Protein AF-A0A945J2V2-F1 (afdb_monomer_lite)

Radius of gyration: 11.67 Å; chains: 1; bounding box: 26×20×30 Å

Secondary structure (DSSP, 8-state):
-EEEEEEETTTEEEEEEEESS-SSS--EEEEE-TTS-EEEEEE-SS-SSS-SEEEE-

Sequence (57 aa):
PDQWQYFQGANIIAKVENDTNFDGKVDYWEYFDPSGKLQKKEVDRNFDGKPDMVQDQ

Foldseek 3Di:
DDKDFDADPDDATAKIFDDPPPPPATQKMWGADSVNHTQKIFGHPPPPNHGPDIDGD

pLDDT: mean 90.16, std 4.81, range [71.31, 95.88]

Structure (mmCIF, N/CA/C/O backbone):
data_AF-A0A945J2V2-F1
#
_entry.id   AF-A0A945J2V2-F1
#
loop_
_atom_site.group_PDB
_atom_site.id
_atom_site.type_symbol
_atom_site.label_atom_id
_atom_site.label_alt_id
_atom_site.label_comp_id
_atom_site.label_asym_id
_atom_site.label_entity_id
_atom_site.label_seq_id
_atom_site.pdbx_PDB_ins_code
_atom_site.Cartn_x
_atom_site.Cartn_y
_atom_site.Cartn_z
_atom_site.occupancy
_atom_site.B_iso_or_equiv
_atom_site.auth_seq_id
_atom_site.auth_comp_id
_atom_site.auth_asym_id
_atom_site.auth_atom_id
_atom_site.pdbx_PDB_model_num
ATOM 1 N N . PRO A 1 1 ? 4.468 9.859 -9.167 1.00 71.31 1 PRO A N 1
ATOM 2 C CA . PRO A 1 1 ? 3.867 8.548 -8.932 1.00 71.31 1 PRO A CA 1
ATOM 3 C C . PRO A 1 1 ? 2.389 8.829 -8.785 1.00 71.31 1 PRO A C 1
ATOM 5 O O . PRO A 1 1 ? 2.055 9.839 -8.155 1.00 71.31 1 PRO A O 1
ATOM 8 N N . ASP A 1 2 ? 1.547 8.022 -9.406 1.00 86.19 2 ASP A N 1
ATOM 9 C CA . ASP A 1 2 ? 0.111 8.171 -9.228 1.00 86.19 2 ASP A CA 1
ATOM 10 C C . ASP A 1 2 ? -0.302 7.324 -8.028 1.00 86.19 2 ASP A C 1
ATOM 12 O O . ASP A 1 2 ? 0.114 6.176 -7.886 1.00 86.19 2 ASP A O 1
ATOM 16 N N . GLN A 1 3 ? -1.051 7.922 -7.103 1.00 92.88 3 GLN A N 1
ATOM 17 C CA . GLN A 1 3 ? -1.486 7.257 -5.882 1.00 92.88 3 GLN A CA 1
ATOM 18 C C . GLN A 1 3 ? -2.992 7.403 -5.724 1.00 92.88 3 GLN A C 1
ATOM 20 O O . GLN A 1 3 ? -3.530 8.513 -5.738 1.00 92.88 3 GLN A O 1
ATOM 25 N N . TRP A 1 4 ? -3.656 6.278 -5.485 1.00 92.94 4 TRP A N 1
ATOM 26 C CA . TRP A 1 4 ? -5.075 6.221 -5.171 1.00 92.94 4 TRP A CA 1
ATOM 27 C C . TRP A 1 4 ? -5.268 5.709 -3.751 1.00 92.94 4 TRP A C 1
ATOM 29 O O . TRP A 1 4 ? -4.654 4.733 -3.321 1.00 92.94 4 TRP A O 1
ATO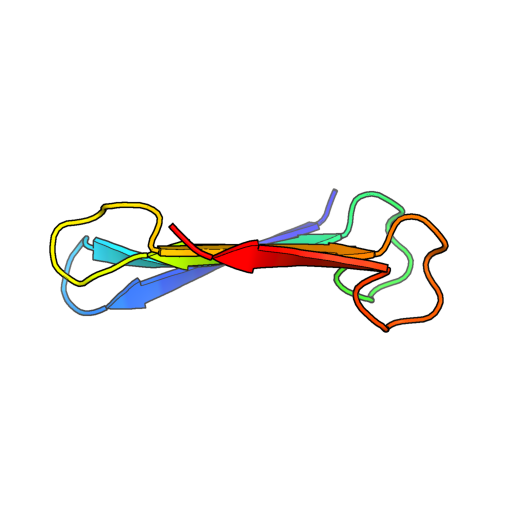M 39 N N . GLN A 1 5 ? -6.131 6.390 -3.002 1.00 93.75 5 GLN A N 1
ATOM 40 C CA . GLN A 1 5 ? -6.496 6.007 -1.645 1.00 93.75 5 GLN A CA 1
ATOM 41 C C . GLN A 1 5 ? -7.994 5.745 -1.584 1.00 93.75 5 GLN A C 1
ATOM 43 O O . GLN A 1 5 ? -8.810 6.585 -1.965 1.00 93.75 5 GLN A O 1
ATOM 48 N N . TYR A 1 6 ? -8.345 4.571 -1.080 1.00 92.56 6 TYR A N 1
ATOM 49 C CA . TYR A 1 6 ? -9.713 4.133 -0.882 1.00 92.56 6 TYR A CA 1
ATOM 50 C C . TYR A 1 6 ? -10.020 4.172 0.602 1.00 92.56 6 TYR A C 1
ATOM 52 O O . TYR A 1 6 ? -9.308 3.574 1.411 1.00 92.56 6 TYR A O 1
ATOM 60 N N . PHE A 1 7 ? -11.106 4.852 0.949 1.00 91.44 7 PHE A N 1
ATOM 61 C CA . PHE A 1 7 ? -11.546 5.007 2.325 1.00 91.44 7 PHE A CA 1
ATOM 62 C C . PHE A 1 7 ? -12.794 4.162 2.586 1.00 91.44 7 PHE A C 1
ATOM 64 O O . PHE A 1 7 ? -13.710 4.111 1.764 1.00 91.44 7 PHE A O 1
ATOM 71 N N . GLN A 1 8 ? -12.845 3.519 3.748 1.00 87.31 8 GLN A N 1
ATOM 72 C CA . GLN A 1 8 ? -14.045 2.920 4.310 1.00 87.31 8 GLN A CA 1
ATOM 73 C C . GLN A 1 8 ? -14.634 3.870 5.360 1.00 87.31 8 GLN A C 1
ATOM 75 O O . GLN A 1 8 ? -14.017 4.195 6.373 1.00 87.31 8 GLN A O 1
ATOM 80 N N . GLY A 1 9 ? -15.860 4.332 5.125 1.00 83.88 9 GLY A N 1
ATOM 81 C CA . GLY A 1 9 ? -16.513 5.294 6.010 1.00 83.88 9 GLY A CA 1
ATOM 82 C C . GLY A 1 9 ? -15.882 6.686 5.933 1.00 83.88 9 GLY A C 1
ATOM 83 O O . GLY A 1 9 ? -15.440 7.117 4.873 1.00 83.88 9 GLY A O 1
ATOM 84 N N . ALA A 1 10 ? -15.892 7.415 7.051 1.00 78.38 10 ALA A N 1
ATOM 85 C CA . ALA A 1 10 ? -15.563 8.838 7.040 1.00 78.38 10 ALA A CA 1
ATOM 86 C C . ALA A 1 10 ? -14.061 9.135 6.890 1.00 78.38 10 ALA A C 1
ATOM 88 O O . ALA A 1 10 ? -13.743 10.142 6.278 1.00 78.38 10 ALA A O 1
ATOM 89 N N . ASN A 1 11 ? -13.164 8.309 7.455 1.00 83.31 11 ASN A N 1
ATOM 90 C CA . ASN A 1 11 ? -11.716 8.593 7.515 1.00 83.31 11 ASN A CA 1
ATOM 91 C C . ASN A 1 11 ? -10.818 7.345 7.682 1.00 83.31 11 ASN A C 1
ATOM 93 O O . ASN A 1 11 ? -9.651 7.481 8.047 1.00 83.31 11 ASN A O 1
ATOM 97 N N . ILE A 1 12 ? -11.324 6.127 7.467 1.00 88.75 12 ILE A N 1
ATOM 98 C CA . ILE A 1 12 ? -10.491 4.919 7.581 1.00 88.75 12 ILE A CA 1
ATOM 99 C C . ILE A 1 12 ? -9.958 4.575 6.200 1.00 88.75 12 ILE A C 1
ATOM 101 O O . ILE A 1 12 ? -10.744 4.336 5.292 1.00 88.75 12 ILE A O 1
ATOM 105 N N . ILE A 1 13 ? -8.640 4.553 6.022 1.00 92.69 13 ILE A N 1
ATOM 106 C CA . ILE A 1 13 ? -8.036 4.035 4.792 1.00 92.69 13 ILE A CA 1
ATOM 107 C C . ILE A 1 13 ? -8.290 2.530 4.771 1.00 92.69 13 ILE A C 1
ATOM 109 O O . ILE A 1 13 ? -7.998 1.856 5.749 1.00 92.69 13 ILE A O 1
ATOM 113 N N . ALA A 1 14 ? -8.849 2.025 3.679 1.00 93.62 14 ALA A N 1
ATOM 114 C CA . ALA A 1 14 ? -9.092 0.604 3.455 1.00 93.62 14 ALA A CA 1
ATOM 115 C C . ALA A 1 14 ? -8.088 0.015 2.464 1.00 93.62 14 ALA A C 1
ATOM 117 O O . ALA A 1 14 ? -7.659 -1.128 2.614 1.00 93.62 14 ALA A O 1
ATOM 118 N N . LYS A 1 15 ? -7.702 0.799 1.452 1.00 94.69 15 LYS A N 1
ATOM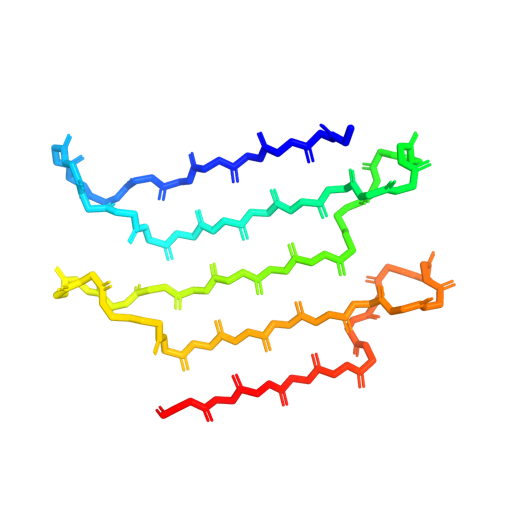 119 C CA . LYS A 1 15 ? -6.747 0.372 0.434 1.00 94.69 15 LYS A CA 1
ATOM 120 C C . LYS A 1 15 ? -5.949 1.552 -0.101 1.00 94.69 15 LYS A C 1
ATOM 122 O O . LYS A 1 15 ? -6.500 2.634 -0.290 1.00 94.69 15 LYS A O 1
ATOM 127 N N . VAL A 1 16 ? -4.674 1.331 -0.377 1.00 95.38 16 VAL A N 1
ATOM 128 C CA . VAL A 1 16 ? -3.810 2.270 -1.090 1.00 95.38 16 VAL A CA 1
ATOM 129 C C . VAL A 1 16 ? -3.227 1.562 -2.299 1.00 95.38 16 VAL A C 1
ATOM 131 O O . VAL A 1 16 ? -2.821 0.408 -2.205 1.00 95.38 16 VAL A O 1
ATOM 134 N N . GLU A 1 17 ? -3.197 2.264 -3.420 1.00 95.25 17 GLU A N 1
ATOM 135 C CA . GLU A 1 17 ? -2.603 1.826 -4.676 1.00 95.25 17 GLU A CA 1
ATOM 136 C C . GLU A 1 17 ? -1.588 2.873 -5.121 1.00 95.25 17 GLU A C 1
ATOM 138 O O . GLU A 1 17 ? -1.891 4.066 -5.074 1.00 95.25 17 GLU A O 1
ATOM 143 N N . ASN A 1 18 ? -0.393 2.449 -5.528 1.00 94.44 18 ASN A N 1
ATOM 144 C CA . ASN A 1 18 ? 0.600 3.335 -6.127 1.00 94.44 18 ASN A CA 1
ATOM 145 C C . ASN A 1 18 ? 1.090 2.771 -7.459 1.00 94.44 18 ASN A C 1
ATOM 147 O O . ASN A 1 18 ? 1.348 1.578 -7.584 1.00 94.44 18 ASN A O 1
ATOM 151 N N . ASP A 1 19 ? 1.237 3.670 -8.418 1.00 92.31 19 ASP A N 1
ATOM 152 C CA . ASP A 1 19 ? 1.979 3.499 -9.655 1.00 92.31 19 ASP A CA 1
ATOM 153 C C . ASP A 1 19 ? 3.255 4.353 -9.538 1.00 92.31 19 ASP A C 1
ATOM 155 O O . ASP A 1 19 ? 3.231 5.595 -9.555 1.00 92.31 19 ASP A O 1
ATOM 159 N N . THR A 1 20 ? 4.383 3.683 -9.321 1.00 87.81 20 THR A N 1
ATOM 160 C CA . THR A 1 20 ? 5.695 4.306 -9.140 1.00 87.81 20 THR A CA 1
ATOM 161 C C . THR A 1 20 ? 6.428 4.554 -10.452 1.00 87.81 20 THR A C 1
ATOM 163 O O . THR A 1 20 ? 7.278 5.452 -10.492 1.00 87.81 20 THR A O 1
ATOM 166 N N . ASN A 1 21 ? 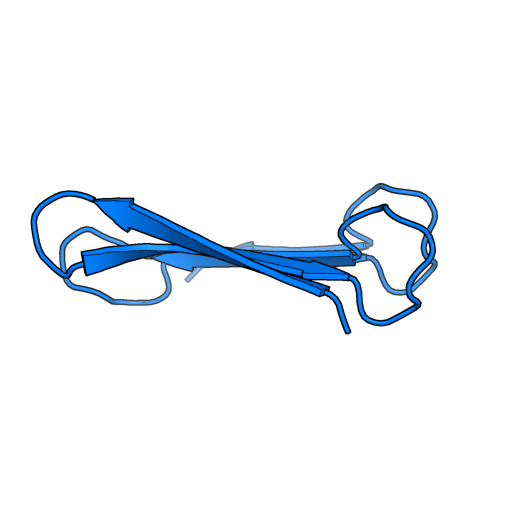6.097 3.817 -11.516 1.00 86.94 21 ASN A N 1
ATOM 167 C CA . ASN A 1 21 ? 6.753 3.916 -12.821 1.00 86.94 21 ASN A CA 1
ATOM 168 C C . ASN A 1 21 ? 5.972 4.774 -13.845 1.00 86.94 21 ASN A C 1
ATOM 170 O O . ASN A 1 21 ? 6.521 5.087 -14.904 1.00 86.94 21 ASN A O 1
ATOM 174 N N . PHE A 1 22 ? 4.767 5.228 -13.488 1.00 84.81 22 PHE A N 1
ATOM 175 C CA . PHE A 1 22 ? 3.842 6.032 -14.293 1.00 84.81 22 PHE A CA 1
ATOM 176 C C . PHE A 1 22 ? 3.402 5.361 -15.601 1.00 84.81 22 PHE A C 1
ATOM 178 O O . PHE A 1 22 ? 3.155 6.045 -16.602 1.00 84.81 22 PHE A O 1
ATOM 185 N N . ASP A 1 23 ? 3.337 4.032 -15.631 1.00 85.19 23 ASP A N 1
ATOM 186 C CA . ASP A 1 23 ? 2.874 3.289 -16.804 1.00 85.19 23 ASP A CA 1
ATOM 187 C C . ASP A 1 23 ? 1.338 3.141 -16.860 1.00 85.19 23 ASP A C 1
ATOM 189 O O . ASP A 1 23 ? 0.793 2.619 -17.841 1.00 85.19 23 ASP A O 1
ATOM 193 N N . GLY A 1 24 ? 0.636 3.654 -15.844 1.00 85.00 24 GLY A N 1
ATOM 194 C CA . GLY A 1 24 ? -0.811 3.575 -15.685 1.00 85.00 24 GLY A CA 1
ATOM 195 C C . GLY A 1 24 ? -1.284 2.272 -15.039 1.00 85.00 24 GLY A C 1
ATOM 196 O O . GLY A 1 24 ? -2.496 2.051 -14.942 1.00 85.00 24 GLY A O 1
ATOM 197 N N . LYS A 1 25 ? -0.367 1.399 -14.615 1.00 88.00 25 LYS A N 1
ATOM 198 C CA . LYS A 1 25 ? -0.638 0.195 -13.838 1.00 88.00 25 LYS A CA 1
ATOM 199 C C . LYS A 1 25 ? -0.085 0.377 -12.435 1.00 88.00 25 LYS A C 1
ATOM 201 O O . LYS A 1 25 ? 1.030 0.820 -12.209 1.00 88.00 25 LYS A O 1
ATOM 206 N N . VAL A 1 26 ? -0.897 -0.020 -11.470 1.00 90.50 26 VAL A N 1
ATOM 207 C CA . VAL A 1 26 ? -0.478 -0.048 -10.075 1.00 90.50 26 VAL A CA 1
ATOM 208 C C . VAL A 1 26 ? 0.597 -1.120 -9.918 1.00 90.50 26 VAL A C 1
ATOM 210 O O . VAL A 1 26 ? 0.437 -2.224 -10.435 1.00 90.50 26 VAL A O 1
ATOM 213 N N . ASP A 1 27 ? 1.662 -0.789 -9.198 1.00 93.31 27 ASP A N 1
ATOM 214 C CA . ASP A 1 27 ? 2.770 -1.689 -8.870 1.00 93.31 27 ASP A CA 1
ATOM 215 C C . ASP A 1 27 ? 2.880 -1.956 -7.358 1.00 93.31 27 ASP A C 1
ATOM 217 O O . ASP A 1 27 ? 3.681 -2.767 -6.891 1.00 93.31 27 ASP A O 1
ATOM 221 N N . TYR A 1 28 ? 2.034 -1.307 -6.560 1.00 94.19 28 TYR A N 1
ATOM 222 C CA . TYR A 1 28 ? 2.068 -1.408 -5.113 1.00 94.19 28 TYR A CA 1
ATOM 223 C C . TYR A 1 28 ? 0.673 -1.264 -4.508 1.00 94.19 28 TYR A C 1
ATOM 225 O O . TYR A 1 28 ? -0.018 -0.271 -4.740 1.00 94.19 28 TYR A O 1
ATOM 233 N N . TRP A 1 29 ? 0.293 -2.215 -3.654 1.00 95.19 29 TRP A N 1
ATOM 234 C CA . TRP A 1 29 ? -0.987 -2.231 -2.953 1.00 95.19 29 TRP A CA 1
ATOM 235 C C . TRP A 1 29 ? -0.799 -2.416 -1.449 1.00 95.19 29 TRP A C 1
ATOM 237 O O . TRP A 1 29 ? -0.045 -3.276 -0.997 1.00 95.19 29 TRP A O 1
ATOM 247 N N . GLU A 1 30 ? -1.555 -1.666 -0.657 1.00 95.69 30 GLU A N 1
ATOM 248 C CA . GLU A 1 30 ? -1.679 -1.856 0.790 1.00 95.69 30 GLU A CA 1
ATOM 249 C C . GLU A 1 30 ? -3.148 -1.972 1.163 1.00 95.69 30 GLU A C 1
ATOM 251 O O . GLU A 1 30 ? -3.969 -1.181 0.704 1.00 95.69 30 GLU A O 1
ATOM 256 N N . TYR A 1 31 ? -3.475 -2.929 2.022 1.00 94.62 31 TYR A N 1
ATOM 257 C CA . TYR A 1 31 ? -4.818 -3.156 2.538 1.00 94.62 31 TYR A CA 1
ATOM 258 C C . TYR A 1 31 ? -4.807 -2.995 4.045 1.00 94.62 31 TYR A C 1
ATOM 260 O O . TYR A 1 31 ? -3.937 -3.531 4.737 1.00 94.62 31 TYR A O 1
ATOM 268 N N . PHE A 1 32 ? -5.805 -2.288 4.548 1.00 94.06 32 P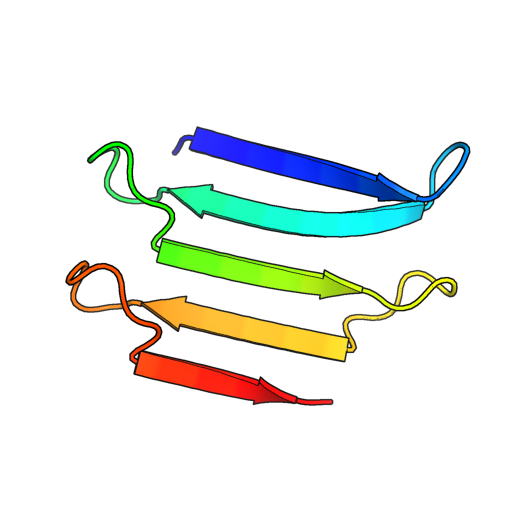HE A N 1
ATOM 269 C CA . PHE A 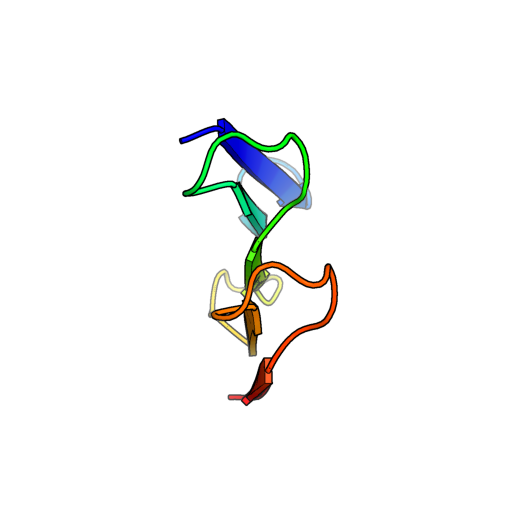1 32 ? -5.924 -1.940 5.950 1.00 94.06 32 PHE A CA 1
ATOM 270 C C . PHE A 1 32 ? -7.229 -2.500 6.518 1.00 94.06 32 PHE A C 1
ATOM 272 O O . PHE A 1 32 ? -8.260 -2.547 5.848 1.00 94.06 32 PHE A O 1
ATOM 279 N N . ASP A 1 33 ? -7.171 -2.930 7.771 1.00 91.31 33 ASP A N 1
ATOM 280 C CA . ASP A 1 33 ? -8.324 -3.335 8.570 1.00 91.31 33 ASP A CA 1
ATOM 281 C C . ASP A 1 33 ? -9.182 -2.111 8.973 1.00 91.31 33 ASP A C 1
ATOM 283 O O . ASP A 1 33 ? -8.655 -0.996 9.008 1.00 91.31 33 ASP A O 1
ATOM 287 N N . PRO A 1 34 ? -10.465 -2.270 9.367 1.00 89.38 34 PRO A N 1
ATOM 288 C CA . PRO A 1 34 ? -11.283 -1.167 9.886 1.00 89.38 34 PRO A CA 1
ATOM 289 C C . PRO A 1 34 ? -10.689 -0.423 11.095 1.00 89.38 34 PRO A C 1
ATOM 291 O O . PRO A 1 34 ? -11.100 0.699 11.390 1.00 89.38 34 PRO A O 1
ATOM 294 N N . SER A 1 35 ? -9.719 -1.018 11.797 1.00 88.81 35 SER A N 1
ATOM 295 C CA . SER A 1 35 ? -8.924 -0.358 12.843 1.00 88.81 35 SER A CA 1
ATOM 296 C C . SER A 1 35 ? -7.783 0.533 12.321 1.00 88.81 35 SER A C 1
ATOM 298 O O . SER A 1 35 ? -7.078 1.147 13.122 1.00 88.81 35 SER A O 1
ATOM 300 N N . GLY A 1 36 ? -7.581 0.608 11.002 1.00 87.25 36 GLY A N 1
ATOM 301 C CA . GLY A 1 36 ? -6.508 1.362 10.348 1.00 87.25 36 GLY A CA 1
ATOM 302 C C . GLY A 1 36 ? -5.144 0.664 10.364 1.00 87.25 36 GLY A C 1
ATOM 303 O O . GLY A 1 36 ? -4.125 1.301 10.106 1.00 87.25 36 GLY A O 1
ATOM 304 N N . LYS A 1 37 ? -5.094 -0.631 10.693 1.00 91.00 37 LYS A N 1
ATOM 305 C CA . LYS A 1 37 ? -3.852 -1.417 10.699 1.00 91.00 37 LYS A CA 1
ATOM 306 C C . LYS A 1 37 ? -3.612 -2.067 9.346 1.00 91.00 37 LYS A C 1
ATOM 308 O O . LYS A 1 37 ? -4.547 -2.609 8.768 1.00 91.00 37 LYS A O 1
ATOM 313 N N . LEU A 1 38 ? -2.366 -2.053 8.876 1.00 92.31 38 LEU A N 1
ATOM 314 C CA . LEU A 1 38 ? -1.964 -2.763 7.664 1.00 92.31 38 LEU A CA 1
ATOM 315 C C . LEU A 1 38 ? -2.191 -4.265 7.866 1.00 92.31 38 LEU A C 1
ATOM 317 O O . LEU A 1 38 ? -1.616 -4.858 8.774 1.00 92.31 38 LEU A O 1
ATOM 321 N N . GLN A 1 39 ? -3.042 -4.854 7.034 1.00 95.06 39 GLN A N 1
ATOM 322 C CA . GLN A 1 39 ? -3.321 -6.287 7.040 1.00 95.06 39 GLN A CA 1
ATOM 323 C C . GLN A 1 39 ? -2.565 -7.013 5.934 1.00 95.06 39 GLN A C 1
ATOM 325 O O . GLN A 1 39 ? -2.134 -8.146 6.114 1.00 95.06 39 GLN A O 1
ATOM 330 N N . LYS A 1 40 ? -2.399 -6.363 4.782 1.00 95.06 40 LYS A N 1
ATOM 331 C CA . LYS A 1 40 ? -1.768 -6.982 3.624 1.00 95.06 40 LYS A CA 1
ATOM 332 C C . LYS A 1 40 ? -1.047 -5.950 2.782 1.00 95.06 40 LYS A C 1
ATOM 334 O O . LYS A 1 40 ? -1.522 -4.828 2.619 1.00 95.06 40 LYS A O 1
ATOM 339 N N . LYS A 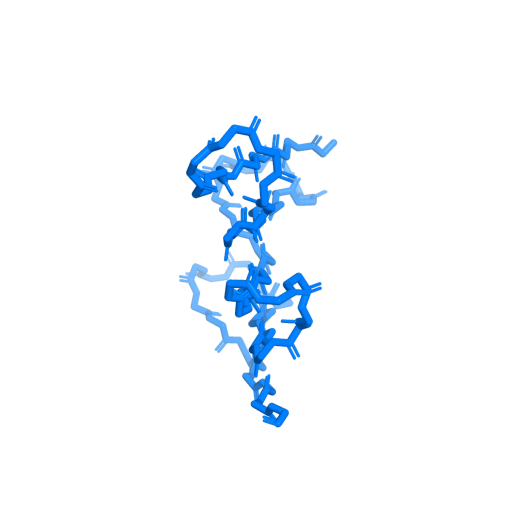1 41 ? 0.078 -6.352 2.212 1.00 95.62 41 LYS A N 1
ATOM 340 C CA . LYS A 1 41 ? 0.862 -5.562 1.273 1.00 95.62 41 LYS A CA 1
ATOM 341 C C . LYS A 1 41 ? 1.227 -6.408 0.064 1.00 95.62 41 LYS A C 1
ATOM 343 O O . LYS A 1 41 ? 1.703 -7.529 0.217 1.00 95.62 41 LYS A O 1
ATOM 348 N N . GLU A 1 42 ? 1.024 -5.864 -1.123 1.00 95.88 42 GLU A N 1
ATOM 349 C CA . GLU A 1 42 ? 1.373 -6.490 -2.394 1.00 95.88 42 GLU A CA 1
ATOM 350 C C . GLU A 1 42 ? 2.297 -5.550 -3.173 1.00 95.88 42 GLU A C 1
ATOM 352 O O . GLU A 1 42 ? 2.094 -4.338 -3.164 1.00 95.88 42 GLU A O 1
ATOM 357 N N . VAL A 1 43 ? 3.337 -6.087 -3.808 1.00 94.25 43 VAL A N 1
ATOM 358 C CA . VAL A 1 43 ? 4.300 -5.304 -4.594 1.00 94.25 43 VAL A CA 1
ATOM 359 C C . VAL A 1 43 ? 4.652 -6.063 -5.864 1.00 94.25 43 VAL A C 1
ATOM 361 O O . VAL A 1 43 ? 5.080 -7.213 -5.792 1.00 94.25 43 VAL A O 1
ATOM 364 N N . ASP A 1 44 ? 4.513 -5.399 -6.999 1.00 92.94 44 ASP A N 1
ATOM 365 C CA . ASP A 1 44 ? 5.035 -5.779 -8.305 1.00 92.94 44 ASP A CA 1
ATOM 366 C C . ASP A 1 44 ? 6.321 -4.973 -8.551 1.00 92.94 44 ASP A C 1
ATOM 368 O O . ASP A 1 44 ? 6.313 -3.749 -8.620 1.00 92.94 44 ASP A O 1
ATOM 372 N N . ARG A 1 45 ? 7.469 -5.649 -8.591 1.00 88.56 45 ARG A N 1
ATOM 373 C CA . ARG A 1 45 ? 8.776 -5.000 -8.790 1.00 88.56 45 ARG A CA 1
ATOM 374 C C . ARG A 1 45 ? 9.222 -5.049 -10.241 1.00 88.56 45 ARG A C 1
ATOM 376 O O . ARG A 1 45 ? 10.159 -4.336 -10.605 1.00 88.56 45 ARG A O 1
ATOM 383 N N . ASN A 1 46 ? 8.642 -5.953 -11.019 1.00 89.31 46 ASN A N 1
ATOM 384 C CA . ASN A 1 46 ? 9.007 -6.192 -12.404 1.00 89.31 46 ASN A CA 1
ATOM 385 C C . ASN A 1 46 ? 8.062 -5.461 -13.386 1.00 89.31 46 ASN A C 1
ATOM 387 O O . ASN A 1 46 ? 8.370 -5.399 -14.578 1.00 89.31 46 ASN A O 1
ATOM 391 N N . PHE A 1 47 ? 6.991 -4.852 -12.865 1.00 86.44 47 PHE A N 1
ATOM 392 C CA . PHE A 1 47 ? 5.972 -4.079 -13.575 1.00 86.44 47 PHE A CA 1
ATOM 393 C C . PHE A 1 47 ? 5.220 -4.901 -14.637 1.00 86.44 47 PHE A C 1
ATOM 395 O O . PHE A 1 47 ? 4.799 -4.387 -15.680 1.00 86.44 47 PHE A O 1
ATOM 402 N N . ASP A 1 48 ? 5.055 -6.207 -14.405 1.00 87.31 48 ASP A N 1
ATOM 403 C CA . ASP A 1 48 ? 4.311 -7.105 -15.293 1.00 87.31 48 ASP A CA 1
ATOM 404 C C . ASP A 1 48 ? 2.787 -7.076 -15.049 1.00 87.31 48 ASP A C 1
ATOM 406 O O . ASP A 1 48 ? 2.015 -7.653 -15.829 1.00 87.31 48 ASP A O 1
ATOM 410 N N . GLY A 1 49 ? 2.342 -6.331 -14.034 1.00 83.69 49 GLY A N 1
ATOM 411 C CA . GLY A 1 49 ? 0.958 -6.210 -13.589 1.00 83.69 49 GLY A CA 1
ATOM 412 C C . GLY A 1 49 ? 0.534 -7.307 -12.611 1.00 83.69 49 GLY A C 1
ATOM 413 O O . GLY A 1 49 ? -0.666 -7.460 -12.358 1.00 83.69 49 GLY A O 1
ATOM 414 N N . LYS A 1 50 ? 1.474 -8.102 -12.093 1.00 87.19 50 LYS A N 1
ATOM 415 C CA . LYS A 1 50 ? 1.238 -9.128 -11.079 1.00 87.19 50 LYS A CA 1
ATOM 416 C C . LYS A 1 50 ? 2.144 -8.877 -9.878 1.00 87.19 50 LYS A C 1
ATOM 418 O O . LYS A 1 50 ? 3.340 -8.672 -10.034 1.00 87.19 50 LYS A O 1
ATOM 423 N N . PRO A 1 51 ? 1.614 -8.982 -8.652 1.00 89.81 51 PRO A N 1
ATOM 424 C CA . PRO A 1 51 ? 2.451 -8.872 -7.471 1.00 89.81 51 PRO A CA 1
ATOM 425 C C . PRO A 1 51 ? 3.518 -9.972 -7.428 1.00 89.81 51 PRO A C 1
ATOM 427 O O . PRO A 1 51 ? 3.198 -11.160 -7.349 1.00 89.81 51 PRO A O 1
ATOM 430 N N . ASP A 1 52 ? 4.784 -9.566 -7.406 1.00 91.31 52 ASP A N 1
ATOM 431 C CA . ASP A 1 52 ? 5.923 -10.441 -7.118 1.00 91.31 52 ASP A CA 1
ATOM 432 C C . ASP A 1 52 ? 5.972 -10.818 -5.632 1.00 91.31 52 ASP A C 1
ATOM 434 O O . ASP A 1 52 ? 6.464 -11.881 -5.246 1.00 91.31 52 ASP A O 1
ATOM 438 N N . MET A 1 53 ? 5.497 -9.916 -4.773 1.00 92.75 53 MET A N 1
ATOM 439 C CA . MET A 1 53 ? 5.517 -10.075 -3.328 1.00 92.75 53 MET A CA 1
ATOM 440 C C . MET A 1 53 ? 4.137 -9.841 -2.749 1.00 92.75 53 MET A C 1
ATOM 442 O O . MET A 1 53 ? 3.506 -8.825 -3.019 1.00 92.75 53 MET A O 1
ATOM 446 N N . VAL A 1 54 ? 3.723 -10.756 -1.882 1.00 93.44 54 VAL A N 1
ATOM 447 C CA . VAL A 1 54 ? 2.536 -10.623 -1.045 1.00 93.44 54 VAL A CA 1
ATOM 448 C C . VAL A 1 54 ? 2.964 -10.876 0.393 1.00 93.44 54 VAL A C 1
ATOM 450 O O . VAL A 1 54 ? 3.613 -11.879 0.688 1.00 93.44 54 VAL A O 1
ATOM 453 N N . GLN A 1 55 ? 2.649 -9.935 1.272 1.00 92.44 55 GLN A N 1
ATOM 454 C CA . GLN A 1 55 ? 2.915 -10.019 2.696 1.00 92.44 55 GLN A CA 1
ATOM 455 C C . GLN A 1 55 ? 1.616 -9.784 3.455 1.00 92.44 55 GLN A C 1
ATOM 457 O O . GLN A 1 55 ? 1.091 -8.673 3.456 1.00 92.44 55 GLN A O 1
ATOM 462 N N . ASP A 1 56 ? 1.138 -10.826 4.122 1.00 90.69 56 ASP A N 1
ATOM 463 C CA . ASP A 1 56 ? 0.021 -10.766 5.061 1.00 90.69 56 ASP A CA 1
ATOM 464 C C . ASP A 1 56 ? 0.567 -10.576 6.495 1.00 90.69 56 ASP A C 1
ATOM 466 O O . ASP A 1 56 ? 1.637 -11.103 6.829 1.00 90.69 56 ASP A O 1
ATOM 470 N N . GLN A 1 57 ? -0.120 -9.777 7.319 1.00 80.69 57 GLN A N 1
ATOM 471 C CA . GLN A 1 57 ? 0.235 -9.461 8.715 1.00 80.69 57 GLN A CA 1
ATOM 472 C C . GLN A 1 57 ? -0.688 -10.134 9.731 1.00 80.69 57 GLN A C 1
ATOM 474 O O . GLN A 1 57 ? -1.907 -10.233 9.468 1.00 80.69 57 GLN A O 1
#